Protein AF-A0A4Q5R228-F1 (afdb_monomer_lite)

pLDDT: mean 90.61, std 8.24, range [56.72, 97.62]

Secondary structure (DSSP, 8-state):
---S--HHHHHHHHHHHHHHHHHHHHH-----SSPP--------GGG--TTHHHHHHHHHHHHHHHH-SSHHHHHHHTT-TTGGGS--SHHHHHHHHHHHHHS-HHHHTTSTTHHHHHHHT-

Foldseek 3Di:
DPPDDDPVVVVVVVVVVVVVVVVVCVVPVDDDPDDDDDDDDDDDPVVDDPCVVVVVVVVVVVCCCVQPVALLSVCVVVVPQLSVVQDDDPVSSVVVLVVLVPDDLVVLVVDSSSVSRVVGVD

Structure (mmCIF, N/CA/C/O backbone):
data_AF-A0A4Q5R228-F1
#
_entry.id   AF-A0A4Q5R228-F1
#
loop_
_atom_site.group_PDB
_atom_site.id
_atom_site.type_symbol
_atom_site.label_atom_id
_atom_site.label_alt_id
_atom_site.label_comp_id
_atom_site.label_asym_id
_atom_site.label_entity_id
_atom_site.label_seq_id
_atom_site.pdbx_PDB_ins_code
_atom_site.Cartn_x
_atom_site.Cartn_y
_atom_site.Cartn_z
_atom_site.occupancy
_atom_site.B_iso_or_equiv
_atom_site.auth_seq_id
_atom_site.auth_comp_id
_atom_site.auth_asym_id
_atom_site.auth_atom_id
_atom_site.pdbx_PDB_model_num
ATOM 1 N N . MET A 1 1 ? -27.805 13.019 57.100 1.00 56.72 1 MET A N 1
ATOM 2 C CA . MET A 1 1 ? -27.848 12.115 55.931 1.00 56.72 1 MET A CA 1
ATOM 3 C C . MET A 1 1 ? -26.421 11.886 55.473 1.00 56.72 1 MET A C 1
ATOM 5 O O . MET A 1 1 ? -25.731 12.871 55.249 1.00 56.72 1 MET A O 1
ATOM 9 N N . ASN A 1 2 ? -25.968 10.633 55.394 1.00 66.38 2 ASN A N 1
ATOM 10 C CA . ASN A 1 2 ? -24.702 10.311 54.732 1.00 66.38 2 ASN A CA 1
ATOM 11 C C . ASN A 1 2 ? -24.971 10.281 53.224 1.00 66.38 2 ASN A C 1
ATOM 13 O O . ASN A 1 2 ? -25.821 9.518 52.778 1.00 66.38 2 ASN A O 1
ATOM 17 N N . LEU A 1 3 ? -24.310 11.162 52.473 1.00 81.31 3 LEU A N 1
ATOM 18 C CA . LEU A 1 3 ? -24.516 11.349 51.029 1.00 81.31 3 LEU A CA 1
ATOM 19 C C . LEU A 1 3 ? -23.456 10.622 50.184 1.00 81.31 3 LEU A C 1
ATOM 21 O O . LEU A 1 3 ? -23.362 10.841 48.981 1.00 81.31 3 LEU A O 1
ATOM 25 N N . SER A 1 4 ? -22.641 9.782 50.817 1.00 83.62 4 SER A N 1
ATOM 26 C CA . SER A 1 4 ? -21.518 9.079 50.207 1.00 83.62 4 SER A CA 1
ATOM 27 C C . SER A 1 4 ? -21.687 7.565 50.321 1.00 83.62 4 SER A C 1
ATOM 29 O O . SER A 1 4 ? -22.114 7.041 51.353 1.00 83.62 4 SER A O 1
ATOM 31 N N . LEU A 1 5 ? -21.338 6.869 49.238 1.00 85.75 5 LEU A N 1
ATOM 32 C CA . LEU A 1 5 ? -21.236 5.412 49.205 1.00 85.75 5 LEU A CA 1
ATOM 33 C C . LEU A 1 5 ? -20.061 4.950 50.071 1.00 85.75 5 LEU A C 1
ATOM 35 O O . LEU A 1 5 ? -19.047 5.647 50.171 1.00 85.75 5 LEU A O 1
ATOM 39 N N . GLN A 1 6 ? -20.191 3.775 50.690 1.00 91.56 6 GLN A N 1
ATOM 40 C CA . GLN A 1 6 ? -19.080 3.194 51.434 1.00 91.56 6 GLN A CA 1
ATOM 41 C C . GLN A 1 6 ? -17.997 2.699 50.462 1.00 91.56 6 GLN A C 1
ATOM 43 O O . GLN A 1 6 ? -18.328 2.207 49.380 1.00 91.56 6 GLN A O 1
ATOM 48 N N . PRO A 1 7 ? -16.707 2.765 50.840 1.00 89.25 7 PRO A N 1
ATOM 49 C CA . PRO A 1 7 ? -15.605 2.309 49.990 1.00 89.25 7 PRO A CA 1
ATOM 50 C C . PRO A 1 7 ? -15.757 0.862 49.494 1.00 89.25 7 PRO A C 1
ATOM 52 O O . PRO A 1 7 ? -15.391 0.536 48.362 1.00 89.25 7 PRO A O 1
ATOM 55 N N . THR A 1 8 ? -16.330 -0.008 50.326 1.00 90.81 8 THR A N 1
ATOM 56 C CA . THR A 1 8 ? -16.623 -1.409 49.994 1.00 90.81 8 THR A CA 1
ATOM 57 C C . THR A 1 8 ? -17.629 -1.533 48.857 1.00 90.81 8 THR A C 1
ATOM 59 O O . THR A 1 8 ? -17.402 -2.295 47.919 1.00 90.81 8 THR A O 1
ATOM 62 N N . ASP A 1 9 ? -18.692 -0.730 48.896 1.00 90.62 9 ASP A N 1
ATOM 63 C CA . ASP A 1 9 ? -19.748 -0.745 47.883 1.00 90.62 9 ASP A CA 1
ATOM 64 C C . ASP A 1 9 ? -19.215 -0.213 46.552 1.00 90.62 9 ASP A C 1
ATOM 66 O O . ASP A 1 9 ? -19.478 -0.787 45.496 1.00 90.62 9 ASP A O 1
ATOM 70 N N . THR A 1 10 ? -18.394 0.844 46.596 1.00 92.19 10 THR A N 1
ATOM 71 C CA . THR A 1 10 ? -17.739 1.374 45.393 1.00 92.19 10 THR A CA 1
ATOM 72 C C . THR A 1 10 ? -16.751 0.388 44.783 1.00 92.19 10 THR A C 1
ATOM 74 O O . THR A 1 10 ? -16.690 0.289 43.562 1.00 92.19 10 THR A O 1
ATOM 77 N N . THR A 1 11 ? -16.006 -0.362 45.599 1.00 93.75 11 THR A N 1
ATOM 78 C CA . THR A 1 11 ? -15.028 -1.342 45.095 1.00 93.75 11 THR A CA 1
ATOM 79 C C . THR A 1 11 ? -15.739 -2.476 44.362 1.00 93.75 11 THR A C 1
ATOM 81 O O . THR A 1 11 ? -15.423 -2.749 43.209 1.00 93.75 11 THR A O 1
ATOM 84 N N . ALA A 1 12 ? -16.776 -3.056 44.975 1.00 93.38 12 ALA A N 1
ATOM 85 C CA . ALA A 1 12 ? -17.557 -4.126 44.357 1.00 93.38 12 ALA A CA 1
ATOM 86 C C . ALA A 1 12 ? -18.216 -3.688 43.032 1.00 93.38 12 ALA A C 1
ATOM 88 O O . ALA A 1 12 ? -18.193 -4.427 42.046 1.00 93.38 12 ALA A O 1
ATOM 89 N N . LEU A 1 13 ? -18.761 -2.466 42.987 1.00 94.56 13 LEU A N 1
ATOM 90 C CA . LEU A 1 13 ? -19.327 -1.880 41.767 1.00 94.56 13 LEU A CA 1
ATOM 91 C C . LEU A 1 13 ? -18.275 -1.685 40.668 1.00 94.56 13 LEU A C 1
ATOM 93 O O . LEU A 1 13 ? -18.534 -2.004 39.507 1.00 94.56 13 LEU A O 1
ATOM 97 N N . LEU A 1 14 ? -17.097 -1.164 41.019 1.00 95.88 14 LEU A N 1
ATOM 98 C CA . LEU A 1 14 ? -16.016 -0.923 40.063 1.00 95.88 14 LEU A CA 1
ATOM 99 C C . LEU A 1 14 ? -15.421 -2.228 39.525 1.00 95.88 14 LEU A C 1
ATOM 101 O O . LEU A 1 14 ? -15.123 -2.290 38.334 1.00 95.88 14 LEU A O 1
ATOM 105 N N . ASP A 1 15 ? -15.318 -3.274 40.345 1.00 95.88 15 ASP A N 1
ATOM 106 C CA . ASP A 1 15 ? -14.859 -4.596 39.904 1.00 95.88 15 ASP A CA 1
ATOM 107 C C . ASP A 1 15 ? -15.823 -5.205 38.878 1.00 95.88 15 ASP A C 1
ATOM 109 O O . ASP A 1 15 ? -15.408 -5.672 37.811 1.00 95.88 15 ASP A O 1
ATOM 113 N N . GLN A 1 16 ? -17.131 -5.132 39.148 1.00 95.31 16 GLN A N 1
ATOM 114 C CA . GLN A 1 16 ? -18.154 -5.609 38.218 1.00 95.31 16 GLN A CA 1
ATOM 115 C C . GLN A 1 16 ? -18.153 -4.801 36.910 1.00 95.31 16 GLN A C 1
ATOM 117 O O . GLN A 1 16 ? -18.240 -5.376 35.820 1.00 95.31 16 GLN A O 1
ATOM 122 N N . LEU A 1 17 ? -18.006 -3.476 37.001 1.00 96.44 17 LEU A N 1
ATOM 123 C CA . LEU A 1 17 ? -17.863 -2.604 35.835 1.00 96.44 17 LEU A CA 1
ATOM 124 C C . LEU A 1 17 ? -16.582 -2.920 35.048 1.00 96.44 17 LEU A C 1
ATOM 126 O O . LEU A 1 17 ? -16.590 -2.900 33.817 1.00 96.44 17 LEU A O 1
ATOM 130 N N . GLY A 1 18 ? -15.494 -3.259 35.742 1.00 96.75 18 GLY A N 1
ATOM 131 C CA . GLY A 1 18 ? -14.214 -3.638 35.152 1.00 96.75 18 GLY A CA 1
ATOM 132 C C . GLY A 1 18 ? -14.335 -4.831 34.206 1.00 96.75 18 GLY A C 1
ATOM 133 O O . GLY A 1 18 ? -13.803 -4.785 33.096 1.00 96.75 18 GLY A O 1
ATOM 134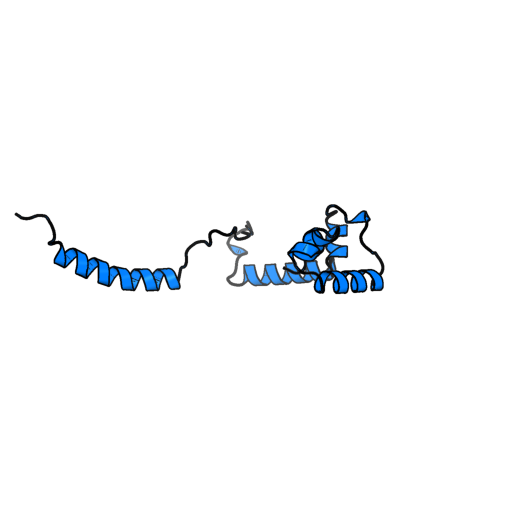 N N . VAL A 1 19 ? -15.106 -5.857 34.583 1.00 96.44 19 VAL A N 1
ATOM 135 C CA . VAL A 1 19 ? -15.373 -7.024 33.721 1.00 96.44 19 VAL A CA 1
ATOM 136 C C . VAL A 1 19 ? -16.042 -6.606 32.407 1.00 96.44 19 VAL A C 1
ATOM 138 O O . VAL A 1 19 ? -15.597 -7.008 31.327 1.00 96.44 19 VAL A O 1
ATOM 141 N N . ALA A 1 20 ? -17.079 -5.768 32.486 1.00 95.25 20 ALA A N 1
ATOM 142 C CA . ALA A 1 20 ? -17.786 -5.270 31.307 1.00 95.25 20 ALA A CA 1
ATOM 143 C C . ALA A 1 20 ? -16.886 -4.381 30.432 1.00 95.25 20 ALA A C 1
ATOM 145 O O . ALA A 1 20 ? -16.862 -4.538 29.211 1.00 95.25 20 ALA A O 1
ATOM 146 N N . ASN A 1 21 ? -16.086 -3.508 31.050 1.00 95.25 21 ASN A N 1
ATOM 147 C CA . ASN A 1 21 ? -15.154 -2.630 30.345 1.00 95.25 21 ASN A CA 1
ATOM 148 C C . ASN A 1 21 ? -14.075 -3.418 29.594 1.00 95.25 21 ASN A C 1
ATOM 150 O O . ASN A 1 21 ? -13.774 -3.095 28.447 1.00 95.25 21 ASN A O 1
ATOM 154 N N . VAL A 1 22 ? -13.526 -4.481 30.189 1.00 94.81 22 VAL A N 1
ATOM 155 C CA . VAL A 1 22 ? -12.540 -5.345 29.518 1.00 94.81 22 VAL A CA 1
ATOM 156 C C . VAL A 1 22 ? -13.164 -6.069 28.323 1.00 94.81 22 VAL A C 1
ATOM 158 O O . VAL A 1 22 ? -12.541 -6.157 27.264 1.00 94.81 22 VAL A O 1
ATOM 161 N N . ALA A 1 23 ? -14.395 -6.573 28.453 1.00 95.56 23 ALA A N 1
ATOM 162 C CA . ALA A 1 23 ? -15.104 -7.199 27.335 1.00 95.56 23 ALA A CA 1
ATOM 163 C C . ALA A 1 23 ? -15.388 -6.196 26.199 1.00 95.56 23 ALA A C 1
ATOM 165 O O . ALA A 1 23 ? -15.179 -6.508 25.022 1.00 95.56 23 ALA A O 1
ATOM 166 N N . PHE A 1 24 ? -15.792 -4.974 26.554 1.00 93.88 24 PHE A N 1
ATOM 167 C CA . PHE A 1 24 ? -15.996 -3.884 25.604 1.00 93.88 24 PHE A CA 1
ATOM 168 C C . PHE A 1 24 ? -14.698 -3.525 24.872 1.00 93.88 24 PHE A C 1
ATOM 170 O O . PHE A 1 24 ? -14.687 -3.514 23.646 1.00 93.88 24 PHE A O 1
ATOM 177 N N . GLN A 1 25 ? -13.589 -3.328 25.592 1.00 91.31 25 GLN A N 1
ATOM 178 C CA . GLN A 1 25 ? -12.284 -2.994 25.004 1.00 91.31 25 GLN A CA 1
ATOM 179 C C . GLN A 1 25 ? -11.739 -4.098 24.091 1.00 91.31 25 GLN A C 1
ATOM 181 O O . GLN A 1 25 ? -11.096 -3.805 23.091 1.00 91.31 25 GLN A O 1
ATOM 186 N N . LYS A 1 26 ? -12.013 -5.375 24.383 1.00 89.81 26 LYS A N 1
ATOM 187 C CA . LYS A 1 26 ? -11.648 -6.475 23.473 1.00 89.81 26 LYS A CA 1
ATOM 188 C C . LYS A 1 26 ? -12.418 -6.425 22.153 1.00 89.81 26 LYS A C 1
ATOM 190 O O . LYS A 1 26 ? -11.873 -6.809 21.124 1.00 89.81 26 LYS A O 1
ATOM 195 N N . THR A 1 27 ? -13.671 -5.977 22.193 1.00 91.25 27 THR A N 1
ATOM 196 C CA . THR A 1 27 ? -14.539 -5.875 21.009 1.00 91.25 27 THR A CA 1
ATOM 197 C C . THR A 1 27 ? -14.252 -4.598 20.219 1.00 91.25 27 THR A C 1
ATOM 199 O O . THR A 1 27 ? -14.228 -4.613 18.992 1.00 91.25 27 THR A O 1
ATOM 202 N N . TYR A 1 28 ? -13.986 -3.505 20.933 1.00 84.81 28 TYR A N 1
ATOM 203 C CA . TYR A 1 28 ? -13.703 -2.177 20.405 1.00 84.81 28 TYR A CA 1
ATOM 204 C C . TYR A 1 28 ? -12.366 -1.691 20.982 1.00 84.81 28 TYR A C 1
ATOM 206 O O . TYR A 1 28 ? -12.362 -0.904 21.931 1.00 84.81 28 TYR A O 1
ATOM 214 N N . PRO A 1 29 ? -11.220 -2.136 20.435 1.00 79.25 29 PRO A N 1
ATOM 215 C CA . PRO A 1 29 ? -9.889 -1.808 20.962 1.00 79.25 29 PRO A CA 1
ATOM 216 C C . PRO A 1 29 ? -9.508 -0.323 20.849 1.00 79.25 29 PRO A C 1
ATOM 218 O O . PRO A 1 29 ? -8.394 0.053 21.209 1.00 79.25 29 PRO A O 1
ATOM 221 N N . GLY A 1 30 ? -10.429 0.521 20.378 1.00 76.38 30 GLY A N 1
ATOM 222 C CA . GLY A 1 30 ? -10.176 1.909 20.036 1.00 76.38 30 GLY A CA 1
ATOM 223 C C . GLY A 1 30 ? -9.303 2.033 18.794 1.00 76.38 30 GLY A C 1
ATOM 224 O O . GLY A 1 30 ? -8.961 1.047 18.132 1.00 76.38 30 GLY A O 1
ATOM 225 N N . ASP A 1 31 ? -8.943 3.273 18.484 1.00 69.44 31 ASP A N 1
ATOM 226 C CA . ASP A 1 31 ? -7.986 3.545 17.426 1.00 69.44 31 ASP A CA 1
ATOM 227 C C . ASP A 1 31 ? -6.613 3.042 17.855 1.00 69.44 31 ASP A C 1
ATOM 229 O O . ASP A 1 31 ? -6.107 3.343 18.941 1.00 69.44 31 ASP A O 1
ATOM 233 N N . ARG A 1 32 ? -5.992 2.256 16.982 1.00 67.81 32 ARG A N 1
ATOM 234 C CA . ARG A 1 32 ? -4.601 1.872 17.175 1.00 67.81 32 ARG A CA 1
ATOM 235 C C . ARG A 1 32 ? -3.741 3.148 17.148 1.00 67.81 32 ARG A C 1
ATOM 237 O O . ARG A 1 32 ? -4.023 4.057 16.371 1.00 67.81 32 ARG A O 1
ATOM 244 N N . PRO A 1 33 ? -2.672 3.231 17.959 1.00 67.12 33 PRO A N 1
ATOM 245 C CA . PRO A 1 33 ? -1.770 4.382 17.935 1.00 67.12 33 PRO A CA 1
ATOM 246 C C . PRO A 1 33 ? -0.955 4.468 16.632 1.00 67.12 33 PRO A C 1
ATOM 248 O O . PRO A 1 33 ? -0.306 5.484 16.382 1.00 67.12 33 PRO A O 1
ATOM 251 N N . ASP A 1 34 ? -0.965 3.414 15.803 1.00 71.81 34 ASP A N 1
ATOM 252 C CA . ASP A 1 34 ? -0.446 3.480 14.442 1.00 71.81 34 ASP A CA 1
ATOM 253 C C . ASP A 1 34 ? -1.422 4.245 13.535 1.00 71.81 34 ASP A C 1
ATOM 255 O O . ASP A 1 34 ? -2.641 4.167 13.662 1.00 71.81 34 ASP A O 1
ATOM 259 N N . ARG A 1 35 ? -0.888 5.052 12.611 1.00 65.06 35 ARG A N 1
ATOM 260 C CA . ARG A 1 35 ? -1.747 5.764 11.662 1.00 65.06 35 ARG A CA 1
ATOM 261 C C . ARG A 1 35 ? -2.475 4.747 10.792 1.00 65.06 35 ARG A C 1
ATOM 263 O O . ARG A 1 35 ? -1.834 4.055 10.001 1.00 65.06 35 ARG A O 1
ATOM 270 N N . GLN A 1 36 ? -3.800 4.717 10.884 1.00 63.59 36 GLN A N 1
ATOM 271 C CA . GLN A 1 36 ? -4.609 4.007 9.907 1.00 63.59 36 GLN A CA 1
ATOM 272 C C . GLN A 1 36 ? -4.745 4.863 8.643 1.00 63.59 36 GLN A C 1
ATOM 274 O O . GLN A 1 36 ? -5.071 6.051 8.741 1.00 63.59 36 GLN A O 1
ATOM 279 N N . PRO A 1 37 ? -4.481 4.306 7.450 1.00 70.50 37 PRO A N 1
ATOM 280 C CA . PRO A 1 37 ? -4.787 4.993 6.208 1.00 70.50 37 PRO A CA 1
ATOM 281 C C . PRO A 1 37 ? -6.308 5.144 6.094 1.00 70.50 37 PRO A C 1
ATOM 283 O O . PRO A 1 37 ? -7.029 4.174 5.873 1.00 70.50 37 PRO A O 1
ATOM 286 N N . VAL A 1 38 ? -6.802 6.370 6.267 1.00 77.50 38 VAL A N 1
ATOM 287 C CA . VAL A 1 38 ? -8.212 6.701 6.042 1.00 77.50 38 VAL A CA 1
ATOM 288 C C . VAL A 1 38 ? -8.363 7.173 4.602 1.00 77.50 38 VAL A C 1
ATOM 290 O O . VAL A 1 38 ? -7.786 8.185 4.208 1.00 77.50 38 VAL A O 1
ATOM 293 N N . HIS A 1 39 ? -9.150 6.438 3.819 1.00 77.75 39 HIS A N 1
ATOM 294 C CA . HIS A 1 39 ? -9.571 6.859 2.487 1.00 77.75 39 HIS A CA 1
ATOM 295 C C . HIS A 1 39 ? -10.954 7.493 2.598 1.00 77.75 39 HIS A C 1
ATOM 297 O O . HIS A 1 39 ? -11.925 6.817 2.938 1.00 77.75 39 HIS A O 1
ATOM 303 N N . THR A 1 40 ? -11.053 8.786 2.304 1.00 86.50 40 THR A N 1
ATOM 304 C CA . THR A 1 40 ? -12.334 9.496 2.329 1.00 86.50 40 THR A CA 1
ATOM 305 C C . THR A 1 40 ? -12.917 9.574 0.925 1.00 86.50 40 THR A C 1
ATOM 307 O O . THR A 1 40 ? -12.250 10.021 -0.006 1.00 86.50 40 THR A O 1
ATOM 310 N N . VAL A 1 41 ? -14.177 9.164 0.777 1.00 83.56 41 VAL A N 1
ATOM 311 C CA . VAL A 1 41 ? -14.931 9.24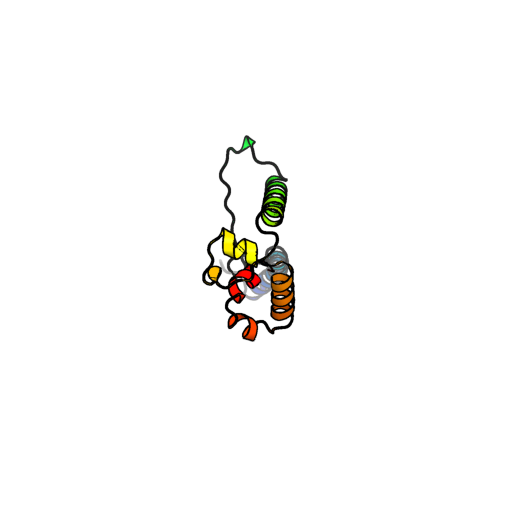5 -0.480 1.00 83.56 41 VAL A CA 1
ATOM 312 C C . VAL A 1 41 ? -16.136 10.151 -0.265 1.00 83.56 41 VAL A C 1
ATOM 314 O O . VAL A 1 41 ? -16.927 9.931 0.649 1.00 83.56 41 VAL A O 1
ATOM 317 N N . TYR A 1 42 ? -16.289 11.157 -1.123 1.00 87.94 42 TYR A N 1
ATOM 318 C CA . TYR A 1 42 ? -17.429 12.072 -1.112 1.00 87.94 42 TYR A CA 1
ATOM 319 C C . TYR A 1 42 ? -18.328 11.803 -2.322 1.00 87.94 42 TYR A C 1
ATOM 321 O O . TYR A 1 42 ? -17.843 11.665 -3.443 1.00 87.94 42 TYR A O 1
ATOM 329 N N . GLY A 1 43 ? -19.641 11.727 -2.102 1.00 87.88 43 GLY A N 1
ATOM 330 C CA . GLY A 1 43 ? -20.628 11.454 -3.146 1.00 87.88 43 GLY A CA 1
ATOM 331 C C . GLY A 1 43 ? -22.061 11.615 -2.639 1.00 87.88 43 GLY A C 1
ATOM 332 O O . GLY A 1 43 ? -22.291 11.769 -1.440 1.00 87.88 43 GLY A O 1
ATOM 333 N N . GLY A 1 44 ? -23.035 11.595 -3.552 1.00 93.06 44 GLY A N 1
ATOM 334 C CA . GLY A 1 44 ? -24.452 11.628 -3.183 1.00 93.06 44 GLY A CA 1
ATOM 335 C C . GLY A 1 44 ? -24.847 10.382 -2.387 1.00 93.06 44 GLY A C 1
ATOM 336 O O . GLY A 1 44 ? -24.471 9.271 -2.756 1.00 93.06 44 GLY A O 1
ATOM 337 N N . ALA A 1 45 ? -25.628 10.550 -1.315 1.00 88.06 45 ALA A N 1
ATOM 338 C CA . ALA A 1 45 ? -26.029 9.445 -0.437 1.00 88.06 45 ALA A CA 1
ATOM 339 C C . ALA A 1 45 ? -26.722 8.292 -1.193 1.00 88.06 45 ALA A C 1
ATOM 341 O O . ALA A 1 45 ? -26.556 7.128 -0.847 1.00 88.06 45 ALA A O 1
ATOM 342 N N . ASN A 1 46 ? -27.436 8.610 -2.276 1.00 93.06 46 ASN A N 1
ATOM 343 C CA . ASN A 1 46 ? -28.106 7.655 -3.160 1.00 93.06 46 ASN A CA 1
ATOM 344 C C . ASN A 1 46 ? -27.154 6.744 -3.962 1.00 93.06 46 ASN A C 1
ATOM 346 O O . ASN A 1 46 ? -27.616 5.778 -4.567 1.00 93.06 46 ASN A O 1
ATOM 350 N N . LEU A 1 47 ? -25.855 7.056 -4.014 1.00 89.12 47 LEU A N 1
ATOM 351 C CA . LEU A 1 47 ? -24.843 6.260 -4.715 1.00 89.12 47 LEU A CA 1
ATOM 352 C C . LEU A 1 47 ? -24.217 5.186 -3.817 1.00 89.12 47 LEU A C 1
ATOM 354 O O . LEU A 1 47 ? -23.643 4.225 -4.331 1.00 89.12 47 LEU A O 1
ATOM 358 N N . PHE A 1 48 ? -24.328 5.332 -2.494 1.00 89.94 48 PHE A N 1
ATOM 359 C CA . PHE A 1 48 ? -23.708 4.421 -1.544 1.00 89.94 48 PHE A CA 1
ATOM 360 C C . PHE A 1 48 ? -24.615 3.234 -1.211 1.00 89.94 48 PHE A C 1
ATOM 362 O O . PHE A 1 48 ? -25.805 3.361 -0.934 1.00 89.94 48 PHE A O 1
ATOM 369 N N . LYS A 1 49 ? -24.002 2.056 -1.222 1.00 93.06 49 LYS A N 1
ATOM 370 C CA . LYS A 1 49 ? -24.550 0.763 -0.807 1.00 93.06 49 LYS A CA 1
ATOM 371 C C . LYS A 1 49 ? -23.648 0.116 0.247 1.00 93.06 49 LYS A C 1
ATOM 373 O O . LYS A 1 49 ? -22.487 0.503 0.396 1.00 93.06 49 LYS A O 1
ATOM 378 N N . ALA A 1 50 ? -24.156 -0.907 0.934 1.00 94.12 50 ALA A N 1
ATOM 379 C CA . ALA A 1 50 ? -23.393 -1.652 1.941 1.00 94.12 50 ALA A CA 1
ATOM 380 C C . ALA A 1 50 ? -22.093 -2.280 1.388 1.00 94.12 50 ALA A C 1
ATOM 382 O O . ALA A 1 50 ? -21.150 -2.498 2.140 1.00 94.12 50 ALA A O 1
ATOM 383 N N . ASP A 1 51 ? -22.020 -2.526 0.076 1.00 94.12 51 ASP A N 1
ATOM 384 C CA . ASP A 1 51 ? -20.881 -3.127 -0.628 1.00 94.12 51 ASP A CA 1
ATOM 385 C C . ASP A 1 51 ? -19.942 -2.106 -1.306 1.00 94.12 51 ASP A C 1
ATOM 387 O O . ASP A 1 51 ? -18.986 -2.504 -1.975 1.00 94.12 51 ASP A O 1
ATOM 391 N N . THR A 1 52 ? -20.180 -0.795 -1.149 1.00 91.88 52 THR A N 1
ATOM 392 C CA . THR A 1 52 ? -19.434 0.259 -1.872 1.00 91.88 52 THR A CA 1
ATOM 393 C C . THR A 1 52 ? -17.927 0.127 -1.680 1.00 91.88 52 THR A C 1
ATOM 395 O O . THR A 1 52 ? -17.186 0.091 -2.662 1.00 91.88 52 THR A O 1
ATOM 398 N N . CYS A 1 53 ? -17.468 0.026 -0.429 1.00 90.69 53 CYS A N 1
ATOM 399 C CA . CYS A 1 53 ? -16.041 -0.029 -0.117 1.00 90.69 53 CYS A CA 1
ATOM 400 C C . CYS A 1 53 ? -15.369 -1.251 -0.757 1.00 90.69 53 CYS A C 1
ATOM 402 O O . CYS A 1 53 ? -14.303 -1.113 -1.353 1.00 90.69 53 CYS A O 1
ATOM 404 N N . GLY A 1 54 ? -16.018 -2.421 -0.703 1.00 92.69 54 GLY A N 1
ATOM 405 C CA . GLY A 1 54 ? -15.516 -3.643 -1.336 1.00 92.69 54 GLY A CA 1
ATOM 406 C C . GLY A 1 54 ? -15.385 -3.486 -2.851 1.00 92.69 54 GLY A C 1
ATOM 407 O O . GLY A 1 54 ? -14.307 -3.683 -3.407 1.00 92.69 54 GLY A O 1
ATOM 408 N N . ARG A 1 55 ? -16.444 -3.007 -3.516 1.00 93.88 55 ARG A N 1
ATOM 409 C CA . ARG A 1 55 ? -16.450 -2.798 -4.976 1.00 93.88 55 ARG A CA 1
ATOM 410 C C . ARG A 1 55 ? -15.421 -1.768 -5.449 1.00 93.88 55 ARG A C 1
ATOM 412 O O . ARG A 1 55 ? -14.812 -1.943 -6.511 1.00 93.88 55 ARG A O 1
ATOM 419 N N . MET A 1 56 ? -15.228 -0.688 -4.689 1.00 92.81 56 MET A N 1
ATOM 420 C CA . MET A 1 56 ? -14.190 0.306 -4.978 1.00 92.81 56 MET A CA 1
ATOM 421 C C . MET A 1 56 ? -12.792 -0.296 -4.813 1.00 92.81 56 MET A C 1
ATOM 423 O O . MET A 1 56 ? -11.957 -0.108 -5.696 1.00 92.81 56 MET A O 1
ATOM 427 N N . GLY A 1 57 ? -12.564 -1.071 -3.748 1.00 92.56 57 GLY A N 1
ATOM 428 C CA . GLY A 1 57 ? -11.304 -1.779 -3.511 1.00 92.56 57 GLY A CA 1
ATOM 429 C C . GLY A 1 57 ? -10.955 -2.757 -4.633 1.00 92.56 57 GLY A C 1
ATOM 430 O O . GLY A 1 57 ? -9.859 -2.698 -5.179 1.00 92.56 57 GLY A O 1
ATOM 431 N N . GLU A 1 58 ? -11.904 -3.590 -5.061 1.00 96.31 58 GLU A N 1
ATOM 432 C CA . GLU A 1 58 ? -11.705 -4.511 -6.190 1.00 96.31 58 GLU A CA 1
ATOM 433 C C . GLU A 1 58 ? -11.339 -3.783 -7.487 1.00 96.31 58 GLU A C 1
ATOM 435 O O . GLU A 1 58 ? -10.485 -4.232 -8.250 1.00 96.31 58 GLU A O 1
ATOM 440 N N . THR A 1 59 ? -11.989 -2.648 -7.754 1.00 95.75 59 THR A N 1
ATOM 441 C CA . THR A 1 59 ? -11.698 -1.840 -8.944 1.00 95.75 59 THR A CA 1
ATOM 442 C C . THR A 1 59 ? -10.314 -1.207 -8.855 1.00 95.75 59 THR A C 1
ATOM 444 O O . THR A 1 59 ? -9.575 -1.225 -9.838 1.00 95.75 59 THR A O 1
ATOM 447 N N . ALA A 1 60 ? -9.936 -0.699 -7.681 1.00 93.62 60 ALA A N 1
ATOM 448 C CA . ALA A 1 60 ? -8.603 -0.164 -7.437 1.00 93.62 60 ALA A CA 1
ATOM 449 C C . ALA A 1 60 ? -7.519 -1.237 -7.628 1.00 93.62 60 ALA A C 1
ATOM 451 O O . ALA A 1 60 ? -6.539 -0.979 -8.322 1.00 93.62 60 ALA A O 1
ATOM 452 N N . LEU A 1 61 ? -7.722 -2.449 -7.100 1.00 94.69 61 LEU A N 1
ATOM 453 C CA . LEU A 1 61 ? -6.791 -3.571 -7.263 1.00 94.69 61 LEU A CA 1
ATOM 454 C C . LEU A 1 61 ? -6.644 -3.991 -8.727 1.00 94.69 61 LEU A C 1
ATOM 456 O O . LEU A 1 61 ? -5.519 -4.153 -9.194 1.00 94.69 61 LEU A O 1
ATOM 460 N N . ARG A 1 62 ? -7.751 -4.099 -9.476 1.00 97.56 62 ARG A N 1
ATOM 461 C CA . ARG A 1 62 ? -7.696 -4.388 -10.920 1.00 97.56 62 ARG A CA 1
ATOM 462 C C . ARG A 1 62 ? -6.898 -3.332 -11.681 1.00 97.56 62 ARG A C 1
ATOM 464 O O . ARG A 1 62 ? -6.068 -3.685 -12.514 1.00 97.56 62 ARG A O 1
ATOM 471 N N . ASN A 1 63 ? -7.125 -2.051 -11.390 1.00 95.69 63 ASN A N 1
ATOM 472 C CA . ASN A 1 63 ? -6.375 -0.964 -12.019 1.00 95.69 63 ASN A CA 1
ATOM 473 C C . ASN A 1 63 ? -4.888 -1.020 -11.651 1.00 95.69 63 ASN A C 1
ATOM 475 O O . ASN A 1 63 ? -4.048 -0.903 -12.538 1.00 95.69 63 ASN A O 1
ATOM 479 N N . LEU A 1 64 ? -4.560 -1.252 -10.376 1.00 94.75 64 LEU A N 1
ATOM 480 C CA . LEU A 1 64 ? -3.177 -1.403 -9.926 1.00 94.75 64 LEU A CA 1
ATOM 481 C C . LEU A 1 64 ? -2.485 -2.550 -10.671 1.00 94.75 64 LEU A C 1
ATOM 483 O O . LEU A 1 64 ? -1.445 -2.334 -11.271 1.00 94.75 64 LEU A O 1
ATOM 487 N N . GLN A 1 65 ? -3.092 -3.736 -10.716 1.00 95.06 65 GLN A N 1
ATOM 488 C CA . GLN A 1 65 ? -2.536 -4.903 -11.414 1.00 95.06 65 GLN A CA 1
ATOM 489 C C . GLN A 1 65 ? -2.381 -4.676 -12.923 1.00 95.06 65 GLN A C 1
ATOM 491 O O . GLN A 1 65 ? -1.448 -5.193 -13.526 1.00 95.06 65 GLN A O 1
ATOM 496 N N . THR A 1 66 ? -3.284 -3.906 -13.534 1.00 96.25 66 THR A N 1
ATOM 497 C CA . THR A 1 66 ? -3.257 -3.633 -14.978 1.00 96.25 66 THR A CA 1
ATOM 498 C C . THR A 1 66 ? -2.170 -2.626 -15.349 1.00 96.25 66 THR A C 1
ATOM 500 O O . THR A 1 66 ? -1.466 -2.823 -16.335 1.00 96.25 66 THR A O 1
ATOM 503 N N . TYR A 1 67 ? -2.043 -1.539 -14.586 1.00 95.19 67 TYR A N 1
ATOM 504 C CA . TYR A 1 67 ? -1.191 -0.399 -14.950 1.00 95.19 67 TYR A CA 1
ATOM 505 C C . TYR A 1 67 ? 0.133 -0.338 -14.180 1.00 95.19 67 TYR A C 1
ATOM 507 O O . TYR A 1 67 ? 1.043 0.373 -14.588 1.00 95.19 67 TYR A O 1
ATOM 515 N N . ALA A 1 68 ? 0.250 -1.079 -13.082 1.00 96.06 68 ALA A N 1
ATOM 516 C CA . ALA A 1 68 ? 1.452 -1.207 -12.271 1.00 96.06 68 ALA A CA 1
ATOM 517 C C . ALA A 1 68 ? 1.566 -2.659 -11.756 1.00 96.06 68 ALA A C 1
ATOM 519 O O . ALA A 1 68 ? 1.388 -2.922 -10.565 1.00 96.06 68 ALA A O 1
ATOM 520 N N . PRO A 1 69 ? 1.831 -3.635 -12.644 1.00 95.62 69 PRO A N 1
ATOM 521 C CA . PRO A 1 69 ? 1.848 -5.063 -12.300 1.00 95.62 69 PRO A CA 1
ATOM 522 C C . PRO A 1 69 ? 3.003 -5.476 -11.374 1.00 95.62 69 PRO A C 1
ATOM 524 O O . PRO A 1 69 ? 3.042 -6.611 -10.909 1.00 95.62 69 PRO A O 1
ATOM 527 N N . ASN A 1 70 ? 3.959 -4.583 -11.121 1.00 96.19 70 ASN A N 1
ATOM 528 C CA . ASN A 1 70 ? 5.066 -4.793 -10.199 1.00 96.19 70 ASN A CA 1
ATOM 529 C C . ASN A 1 70 ? 5.529 -3.449 -9.603 1.00 96.19 70 ASN A C 1
ATOM 531 O O . ASN A 1 70 ? 5.117 -2.372 -10.046 1.00 96.19 70 ASN A O 1
ATOM 535 N N . PHE A 1 71 ? 6.409 -3.512 -8.603 1.00 96.69 71 PHE A N 1
ATOM 536 C CA . PHE A 1 71 ? 6.893 -2.325 -7.896 1.00 96.69 71 PHE A CA 1
ATOM 537 C C . PHE A 1 71 ? 7.730 -1.381 -8.770 1.00 96.69 71 PHE A C 1
ATOM 539 O O . PHE A 1 71 ? 7.782 -0.185 -8.486 1.00 96.69 71 PHE A O 1
ATOM 546 N N . VAL A 1 72 ? 8.375 -1.897 -9.821 1.00 97.25 72 VAL A N 1
ATOM 547 C CA . VAL A 1 72 ? 9.182 -1.095 -10.746 1.00 97.25 72 VAL A CA 1
ATOM 548 C C . VAL A 1 72 ? 8.284 -0.252 -11.643 1.00 97.25 72 VAL A C 1
ATOM 550 O O . VAL A 1 72 ? 8.483 0.958 -11.737 1.00 97.25 72 VAL A O 1
ATOM 553 N N . GLU A 1 73 ? 7.246 -0.849 -12.228 1.00 96.81 73 GLU A N 1
ATOM 554 C CA . GLU A 1 73 ? 6.246 -0.115 -13.008 1.00 96.81 73 GLU A CA 1
ATOM 555 C C . GLU A 1 73 ? 5.487 0.888 -12.138 1.00 96.81 73 GLU A C 1
ATOM 557 O O . GLU A 1 73 ? 5.314 2.037 -12.543 1.00 96.81 73 GLU A O 1
ATOM 562 N N . LEU A 1 74 ? 5.131 0.516 -10.899 1.00 96.31 74 LEU A N 1
ATOM 563 C CA . LEU A 1 74 ? 4.547 1.466 -9.946 1.00 96.31 74 LEU A CA 1
ATOM 564 C C . LEU A 1 74 ? 5.465 2.679 -9.733 1.00 96.31 74 LEU A C 1
ATOM 566 O O . LEU A 1 74 ? 5.006 3.819 -9.787 1.00 96.31 74 LEU A O 1
ATOM 570 N N . ALA A 1 75 ? 6.757 2.438 -9.494 1.00 96.50 75 ALA A N 1
ATOM 571 C CA . ALA A 1 75 ? 7.728 3.500 -9.262 1.00 96.50 75 ALA A CA 1
ATOM 572 C C . ALA A 1 75 ? 7.891 4.420 -10.468 1.00 96.50 75 ALA A C 1
ATOM 574 O O . ALA A 1 75 ? 8.011 5.628 -10.293 1.00 96.50 75 ALA A O 1
ATOM 575 N N . ARG A 1 76 ? 7.876 3.858 -11.678 1.00 95.12 76 ARG A N 1
ATOM 576 C CA . ARG A 1 76 ? 8.000 4.618 -12.924 1.00 95.12 76 ARG A CA 1
ATOM 577 C C . ARG A 1 76 ? 6.764 5.469 -13.194 1.00 95.12 76 ARG A C 1
ATOM 579 O O . ARG A 1 76 ? 6.914 6.643 -13.504 1.00 95.12 76 ARG A O 1
ATOM 586 N N . VAL A 1 77 ? 5.563 4.905 -13.046 1.00 95.00 77 VAL A N 1
ATOM 587 C CA . VAL A 1 77 ? 4.295 5.618 -13.292 1.00 95.00 77 VAL A CA 1
ATOM 588 C C . VAL A 1 77 ? 4.078 6.757 -12.293 1.00 95.00 77 VAL A C 1
ATOM 590 O O . VAL A 1 77 ? 3.500 7.780 -12.648 1.00 95.00 77 VAL A O 1
ATOM 593 N N . LEU A 1 78 ? 4.534 6.587 -11.050 1.00 94.25 78 LEU A N 1
ATOM 594 C CA . LEU A 1 78 ? 4.423 7.602 -9.998 1.00 94.25 78 LEU A CA 1
ATOM 595 C C . LEU A 1 78 ? 5.668 8.491 -9.858 1.00 94.25 78 LEU A C 1
ATOM 597 O O . LEU A 1 78 ? 5.693 9.319 -8.950 1.00 94.25 78 LEU A O 1
ATOM 601 N N . GLU A 1 79 ? 6.689 8.296 -10.698 1.00 94.94 79 GLU A N 1
ATOM 602 C CA . GLU A 1 79 ? 7.978 9.003 -10.636 1.00 94.94 79 GLU A CA 1
ATOM 603 C C . GLU A 1 79 ? 8.583 9.013 -9.215 1.00 94.94 79 GLU A C 1
ATOM 605 O O . GLU A 1 79 ? 9.035 10.033 -8.690 1.00 94.94 79 GLU A O 1
ATOM 610 N N . LEU A 1 80 ? 8.564 7.855 -8.543 1.00 92.88 80 LEU A N 1
ATOM 611 C CA . LEU A 1 80 ? 9.146 7.719 -7.207 1.00 92.88 80 LEU A CA 1
ATOM 612 C C . LEU A 1 80 ? 10.660 7.944 -7.261 1.00 92.88 80 LEU A C 1
ATOM 614 O O . LEU A 1 80 ? 11.330 7.492 -8.185 1.00 92.88 80 LEU A O 1
ATOM 618 N N . ALA A 1 81 ? 11.224 8.578 -6.233 1.00 88.44 81 ALA A N 1
ATOM 619 C CA . ALA A 1 81 ? 12.660 8.848 -6.171 1.00 88.44 81 ALA A CA 1
AT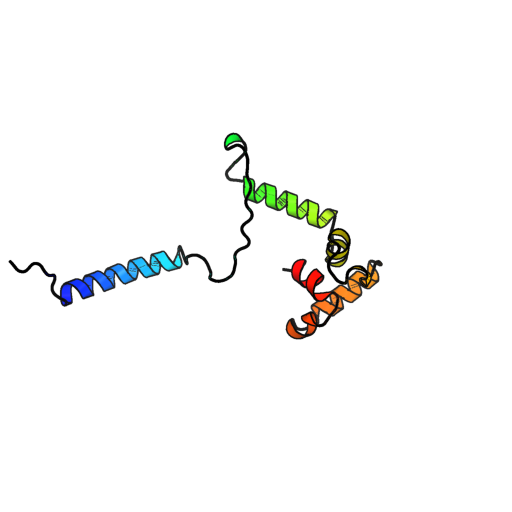OM 620 C C . ALA A 1 81 ? 13.502 7.586 -6.458 1.00 88.44 81 ALA A C 1
ATOM 622 O O . ALA A 1 81 ? 13.319 6.552 -5.813 1.00 88.44 81 ALA A O 1
ATOM 623 N N . GLY A 1 82 ? 14.421 7.687 -7.425 1.00 88.31 82 GLY A N 1
ATOM 624 C CA . GLY A 1 82 ? 15.277 6.582 -7.867 1.00 88.31 82 GLY A CA 1
ATOM 625 C C . GLY A 1 82 ? 14.692 5.710 -8.984 1.00 88.31 82 GLY A C 1
ATOM 626 O O . GLY A 1 82 ? 15.379 4.791 -9.433 1.00 88.31 82 GLY A O 1
ATOM 627 N N . HIS A 1 83 ? 13.476 5.990 -9.473 1.00 93.38 83 HIS A N 1
ATOM 628 C CA . HIS A 1 83 ? 12.844 5.199 -10.535 1.00 93.38 83 HIS A CA 1
ATOM 629 C C . HIS A 1 83 ? 13.647 5.162 -11.844 1.00 93.38 83 HIS A C 1
ATOM 631 O O . HIS A 1 83 ? 13.528 4.187 -12.586 1.00 93.38 83 HIS A O 1
ATOM 637 N N . GLU A 1 84 ? 14.482 6.171 -12.129 1.00 93.69 84 GLU A N 1
ATOM 638 C CA . GLU A 1 84 ? 15.273 6.220 -13.369 1.00 93.69 84 GLU A CA 1
ATOM 639 C C . GLU A 1 84 ? 16.323 5.103 -13.442 1.00 93.69 84 GLU A C 1
ATOM 641 O O . GLU A 1 84 ? 16.761 4.729 -14.528 1.00 93.69 84 GLU A O 1
ATOM 646 N N . HIS A 1 85 ? 16.715 4.564 -12.287 1.00 91.88 85 HIS A N 1
ATOM 647 C CA . HIS A 1 85 ? 17.754 3.545 -12.155 1.00 91.88 85 HIS A CA 1
ATOM 648 C C . HIS A 1 85 ? 17.180 2.125 -12.066 1.00 91.88 85 HIS A C 1
ATOM 650 O O . HIS A 1 85 ? 17.935 1.164 -11.920 1.00 91.88 85 HIS A O 1
ATOM 656 N N . LEU A 1 86 ? 15.851 1.979 -12.115 1.00 94.81 86 LEU A N 1
ATOM 657 C CA . LEU A 1 86 ? 15.202 0.677 -12.030 1.00 94.81 86 LEU A CA 1
ATOM 658 C C . LEU A 1 86 ? 15.258 -0.067 -13.374 1.00 94.81 86 LEU A C 1
ATOM 660 O O . LEU A 1 86 ? 15.194 0.560 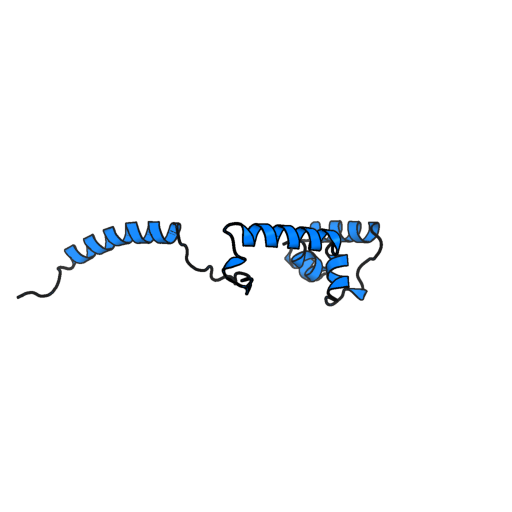-14.437 1.00 94.81 86 LEU A O 1
ATOM 664 N N . PRO A 1 87 ? 15.358 -1.408 -13.340 1.00 96.31 87 PRO A N 1
ATOM 665 C CA . PRO A 1 87 ? 15.413 -2.218 -14.549 1.00 96.31 87 PRO A CA 1
ATOM 666 C C . PRO A 1 87 ? 14.150 -2.067 -15.400 1.00 96.31 87 PRO A C 1
ATOM 668 O O . PRO A 1 87 ? 13.085 -1.701 -14.916 1.00 96.31 87 PRO A O 1
ATOM 671 N N . THR A 1 88 ? 14.266 -2.369 -16.691 1.00 94.50 88 THR A N 1
ATOM 672 C CA . THR A 1 88 ? 13.134 -2.294 -17.636 1.00 94.50 88 THR A CA 1
ATOM 673 C C . THR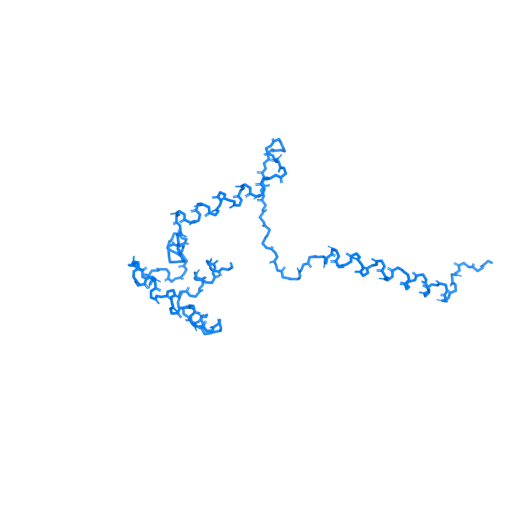 A 1 88 ? 12.802 -3.632 -18.275 1.00 94.50 88 THR A C 1
ATOM 675 O O . THR A 1 88 ? 11.708 -3.807 -18.805 1.00 94.50 88 THR A O 1
ATOM 678 N N . SER A 1 89 ? 13.735 -4.584 -18.233 1.00 96.94 89 SER A N 1
ATOM 679 C CA . SER A 1 89 ? 13.500 -5.924 -18.746 1.00 96.94 89 SER A CA 1
ATOM 680 C C . SER A 1 89 ? 12.795 -6.766 -17.683 1.00 96.94 89 SER A C 1
ATOM 682 O O . SER A 1 89 ? 13.106 -6.678 -16.496 1.00 96.94 89 SER A O 1
ATOM 684 N N . GLU A 1 90 ? 11.855 -7.608 -18.110 1.00 95.69 90 GLU A N 1
ATOM 685 C CA . GLU A 1 90 ? 11.107 -8.495 -17.211 1.00 95.69 90 GLU A CA 1
ATOM 686 C C . GLU A 1 90 ? 12.039 -9.399 -16.393 1.00 95.69 90 GLU A C 1
ATOM 688 O O . GLU A 1 90 ? 11.838 -9.585 -15.195 1.00 95.69 90 GLU A O 1
ATOM 693 N N . LYS A 1 91 ? 13.107 -9.892 -17.027 1.00 97.50 91 LYS A N 1
ATOM 694 C CA . LYS A 1 91 ? 14.127 -10.709 -16.373 1.00 97.50 91 LYS A CA 1
ATOM 695 C C . LYS A 1 91 ? 14.826 -9.948 -15.245 1.00 97.50 91 LYS A C 1
ATOM 697 O O . LYS A 1 91 ? 14.899 -10.458 -14.136 1.00 97.50 91 LYS A O 1
ATOM 702 N N . ASP A 1 92 ? 15.308 -8.736 -15.509 1.00 97.38 92 ASP A N 1
ATOM 703 C CA . ASP A 1 92 ? 16.057 -7.972 -14.505 1.00 97.38 92 ASP A CA 1
ATOM 704 C C . ASP A 1 92 ? 15.142 -7.492 -13.365 1.00 97.38 92 ASP A C 1
ATOM 706 O O . ASP A 1 92 ? 15.572 -7.401 -12.217 1.00 97.38 92 ASP A O 1
ATOM 710 N N . ILE A 1 93 ? 13.864 -7.215 -13.660 1.00 97.38 93 ILE A N 1
ATOM 711 C CA . ILE A 1 93 ? 12.846 -6.936 -12.635 1.00 97.38 93 ILE A CA 1
ATOM 712 C C . ILE A 1 93 ? 12.648 -8.169 -11.746 1.00 97.38 93 ILE A C 1
ATOM 714 O O . ILE A 1 93 ? 12.585 -8.032 -10.522 1.00 97.38 93 ILE A O 1
ATOM 718 N N . HIS A 1 94 ? 12.576 -9.365 -12.334 1.00 97.31 94 HIS A N 1
ATOM 719 C CA . HIS A 1 94 ? 12.463 -10.617 -11.587 1.00 97.31 94 HIS A CA 1
ATOM 720 C C . HIS A 1 94 ? 13.696 -10.858 -10.705 1.00 97.31 94 HIS A C 1
ATOM 722 O O . HIS A 1 94 ? 13.551 -11.064 -9.503 1.00 97.31 94 HIS A O 1
ATOM 728 N N . ASP A 1 95 ? 14.900 -10.721 -11.267 1.00 97.62 95 ASP A N 1
ATOM 729 C CA . ASP A 1 95 ? 16.167 -10.883 -10.543 1.00 97.62 95 ASP A CA 1
ATOM 730 C C . ASP A 1 95 ? 16.287 -9.879 -9.375 1.00 97.62 95 ASP A C 1
ATOM 732 O O . ASP A 1 95 ? 16.712 -10.240 -8.272 1.00 97.62 95 ASP A O 1
ATOM 736 N N . LEU A 1 96 ? 15.858 -8.626 -9.579 1.00 96.56 96 LEU A N 1
ATOM 737 C CA . LEU A 1 96 ? 15.809 -7.606 -8.528 1.00 96.56 96 LEU A CA 1
ATOM 738 C C . LEU A 1 96 ? 14.764 -7.934 -7.450 1.00 96.56 96 LEU A C 1
ATOM 740 O O . LEU A 1 96 ? 15.025 -7.718 -6.266 1.00 96.56 96 LEU A O 1
ATOM 744 N N . THR A 1 97 ? 13.597 -8.453 -7.838 1.00 96.75 97 THR A N 1
ATOM 745 C CA . THR A 1 97 ? 12.546 -8.875 -6.894 1.00 96.75 97 THR A CA 1
ATOM 746 C C . THR A 1 97 ? 13.076 -9.973 -5.976 1.00 96.75 97 THR A C 1
ATOM 748 O O . THR A 1 97 ? 13.076 -9.812 -4.756 1.00 96.75 97 THR A O 1
ATOM 751 N N . ASP A 1 98 ? 13.642 -11.022 -6.569 1.00 97.06 98 ASP A N 1
ATOM 752 C CA . ASP A 1 98 ? 14.273 -12.149 -5.881 1.00 97.06 98 ASP A CA 1
ATOM 753 C C . ASP A 1 98 ? 15.377 -11.710 -4.912 1.00 97.06 98 ASP A C 1
ATOM 755 O O . ASP A 1 98 ? 15.524 -12.245 -3.808 1.00 97.06 98 ASP A O 1
ATOM 759 N N . TYR A 1 99 ? 16.190 -10.742 -5.333 1.00 96.62 99 TYR A N 1
ATOM 760 C CA . TYR A 1 99 ? 17.232 -10.162 -4.499 1.00 96.62 99 TYR A CA 1
ATOM 761 C C . TYR A 1 99 ? 16.644 -9.437 -3.277 1.00 96.62 99 TYR A C 1
ATOM 763 O O . TYR A 1 99 ? 17.060 -9.703 -2.145 1.00 96.62 99 TYR A O 1
ATOM 771 N N . LEU A 1 100 ? 15.647 -8.569 -3.481 1.00 95.50 100 LEU A N 1
ATOM 772 C CA . LEU A 1 100 ? 15.009 -7.794 -2.411 1.00 95.50 100 LEU A CA 1
ATOM 773 C C . LEU A 1 100 ? 14.220 -8.677 -1.432 1.00 95.50 100 LEU A C 1
ATOM 775 O O . LEU A 1 100 ? 14.235 -8.403 -0.224 1.00 95.50 100 LEU A O 1
ATOM 779 N N . ASP A 1 101 ? 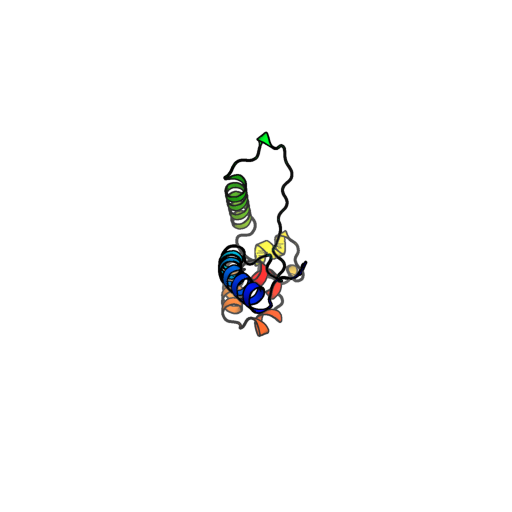13.588 -9.747 -1.917 1.00 95.56 101 ASP A N 1
ATOM 780 C CA . ASP A 1 101 ? 12.876 -10.743 -1.105 1.00 95.56 101 ASP A CA 1
ATOM 781 C C . ASP A 1 101 ? 13.805 -11.404 -0.077 1.00 95.56 101 ASP A C 1
ATOM 783 O O . ASP A 1 101 ? 13.427 -11.584 1.084 1.00 95.56 101 ASP A O 1
ATOM 787 N N . ARG A 1 102 ? 15.049 -11.706 -0.475 1.00 96.00 102 ARG A N 1
ATOM 788 C CA . ARG A 1 102 ? 16.056 -12.372 0.374 1.00 96.00 102 ARG A CA 1
ATOM 789 C C . ARG A 1 102 ? 16.697 -11.443 1.408 1.00 96.00 102 ARG A C 1
ATOM 791 O O . ARG A 1 102 ? 17.271 -11.929 2.384 1.00 96.00 102 ARG A O 1
ATOM 798 N N . LEU A 1 103 ? 16.624 -10.124 1.218 1.00 94.50 103 LEU A N 1
ATOM 799 C CA . LEU A 1 103 ? 17.227 -9.162 2.140 1.00 94.50 103 LEU A CA 1
ATOM 800 C C . LEU A 1 103 ? 16.389 -8.972 3.417 1.00 94.50 103 LEU A C 1
ATOM 802 O O . LEU A 1 103 ? 15.184 -8.715 3.338 1.00 94.50 103 LEU A O 1
ATOM 806 N N . PRO A 1 104 ? 17.016 -8.966 4.611 1.00 93.81 104 PRO A N 1
ATOM 807 C CA . PRO A 1 104 ? 16.360 -8.530 5.839 1.00 93.81 104 PRO A CA 1
ATOM 808 C C . PRO A 1 104 ? 15.874 -7.080 5.725 1.00 93.81 104 PRO A C 1
ATOM 810 O O . PRO A 1 104 ? 16.571 -6.228 5.175 1.00 93.81 104 PRO A O 1
ATOM 813 N N . ALA A 1 105 ? 14.728 -6.759 6.334 1.00 86.25 105 ALA A N 1
ATOM 814 C CA . ALA A 1 105 ? 14.091 -5.442 6.208 1.00 86.25 105 ALA A CA 1
ATOM 815 C C . ALA A 1 105 ? 15.017 -4.248 6.532 1.00 86.25 105 ALA A C 1
ATOM 817 O O . ALA A 1 105 ? 14.902 -3.194 5.911 1.00 86.25 105 ALA A O 1
ATOM 818 N N . GLY A 1 106 ? 15.943 -4.404 7.486 1.00 89.38 106 GLY A N 1
ATOM 819 C CA . GLY A 1 106 ? 16.916 -3.363 7.837 1.00 89.38 106 GLY A CA 1
ATOM 820 C C . GLY A 1 106 ? 17.969 -3.105 6.755 1.00 89.38 106 GLY A C 1
ATOM 821 O O . GLY A 1 106 ? 18.333 -1.954 6.533 1.00 89.38 106 GLY A O 1
ATOM 822 N N . GLN A 1 107 ? 18.420 -4.154 6.061 1.00 91.94 107 GLN A N 1
ATOM 823 C CA . GLN A 1 107 ? 19.370 -4.044 4.947 1.00 91.94 107 GLN A CA 1
ATOM 824 C C . GLN A 1 107 ? 18.661 -3.571 3.680 1.00 91.94 107 GLN A C 1
ATOM 826 O O . GLN A 1 107 ? 19.157 -2.680 3.002 1.00 91.94 107 GLN A O 1
ATOM 831 N N . ARG A 1 108 ? 17.440 -4.070 3.432 1.00 92.62 108 ARG A N 1
ATOM 832 C CA . ARG A 1 108 ? 16.622 -3.679 2.280 1.00 92.62 108 ARG A CA 1
ATOM 833 C C . ARG A 1 108 ? 16.453 -2.166 2.172 1.00 92.62 108 ARG A C 1
ATOM 835 O O . ARG A 1 108 ? 16.494 -1.658 1.070 1.00 92.62 108 ARG A O 1
ATOM 842 N N . ARG A 1 109 ? 16.322 -1.432 3.287 1.00 90.50 109 ARG A N 1
ATOM 843 C CA . ARG A 1 109 ? 16.186 0.044 3.295 1.00 90.50 109 ARG A CA 1
ATOM 844 C C . ARG A 1 109 ? 17.377 0.813 2.708 1.00 90.50 109 ARG A C 1
ATOM 846 O O . ARG A 1 109 ? 17.247 2.012 2.486 1.00 90.50 109 ARG A O 1
ATOM 853 N N . GLN A 1 110 ? 18.524 0.164 2.523 1.00 91.19 110 GLN A N 1
ATOM 854 C CA . GLN A 1 110 ? 19.711 0.774 1.919 1.00 91.19 110 GLN A CA 1
ATOM 855 C C . GLN A 1 110 ? 19.692 0.668 0.387 1.00 91.19 110 GLN A C 1
ATOM 857 O O . GLN A 1 110 ? 20.394 1.423 -0.279 1.00 91.19 110 GLN A O 1
ATOM 862 N N . GLU A 1 111 ? 18.867 -0.224 -0.169 1.00 91.38 111 GLU A N 1
ATOM 863 C CA . GLU A 1 111 ? 18.752 -0.432 -1.610 1.00 91.38 111 GLU A CA 1
ATOM 864 C C . GLU A 1 111 ? 17.995 0.716 -2.281 1.00 91.38 111 GLU A C 1
ATOM 866 O O . GLU A 1 111 ? 16.939 1.094 -1.788 1.00 91.38 111 GLU A O 1
ATOM 871 N N . PRO A 1 112 ? 18.412 1.232 -3.448 1.00 88.88 112 PRO A N 1
ATOM 872 C CA . PRO A 1 112 ? 17.686 2.308 -4.135 1.00 88.88 112 PRO A CA 1
ATOM 873 C C . PRO A 1 112 ? 16.205 1.985 -4.403 1.00 88.88 112 PRO A C 1
ATOM 875 O O . PRO A 1 112 ? 15.338 2.848 -4.294 1.00 88.88 112 PRO A O 1
ATOM 878 N N . ALA A 1 113 ? 15.901 0.715 -4.684 1.00 93.06 113 ALA A N 1
ATOM 879 C CA . ALA A 1 113 ? 14.556 0.222 -4.973 1.00 93.06 113 ALA A CA 1
ATOM 880 C C . ALA A 1 113 ? 13.666 0.017 -3.730 1.00 93.06 113 ALA A C 1
ATOM 882 O O . ALA A 1 113 ? 12.490 -0.339 -3.864 1.00 93.06 113 ALA A O 1
ATOM 883 N N . TRP A 1 114 ? 14.200 0.209 -2.517 1.00 92.69 114 TRP A N 1
ATOM 884 C CA . TRP A 1 114 ? 13.556 -0.236 -1.279 1.00 92.69 114 TRP A CA 1
ATOM 885 C C . TRP A 1 114 ? 12.162 0.345 -1.075 1.00 92.69 114 TRP A C 1
ATOM 887 O O . TRP A 1 114 ? 11.262 -0.365 -0.621 1.00 92.69 114 TRP A O 1
ATOM 897 N N . LEU A 1 115 ? 11.989 1.634 -1.385 1.00 92.00 115 LEU A N 1
ATOM 898 C CA . LEU A 1 115 ? 10.753 2.355 -1.120 1.00 92.00 115 LEU A CA 1
ATOM 899 C C . LEU A 1 115 ? 9.639 1.813 -2.010 1.00 92.00 115 LEU A C 1
ATOM 901 O O . LEU A 1 115 ? 8.595 1.415 -1.503 1.00 92.00 115 LEU A O 1
ATOM 905 N N . ALA A 1 116 ? 9.897 1.737 -3.315 1.00 94.62 116 ALA A N 1
ATOM 906 C CA . ALA A 1 116 ? 8.962 1.202 -4.294 1.00 94.62 116 ALA A CA 1
ATOM 907 C C . ALA A 1 116 ? 8.559 -0.237 -3.955 1.00 94.62 116 ALA A C 1
ATOM 909 O O . ALA A 1 116 ? 7.372 -0.540 -3.841 1.00 94.62 116 ALA A O 1
ATOM 910 N N . TYR A 1 117 ? 9.548 -1.098 -3.703 1.00 95.31 117 TYR A N 1
ATOM 911 C CA . TYR A 1 117 ? 9.317 -2.492 -3.338 1.00 95.31 117 TYR A CA 1
ATOM 912 C C . TYR A 1 117 ? 8.492 -2.622 -2.048 1.00 95.31 117 TYR A C 1
ATOM 914 O O . TYR A 1 117 ? 7.540 -3.396 -1.991 1.00 95.31 117 TYR A O 1
ATOM 922 N N . THR A 1 118 ? 8.822 -1.849 -1.008 1.00 91.88 118 THR A N 1
ATOM 923 C CA . THR A 1 118 ? 8.134 -1.932 0.294 1.00 91.88 118 THR A CA 1
ATOM 924 C C . THR A 1 118 ? 6.708 -1.392 0.220 1.00 91.88 118 THR A C 1
ATOM 926 O O . THR A 1 118 ? 5.831 -1.889 0.921 1.00 91.88 118 THR A O 1
ATOM 929 N N . VAL A 1 119 ? 6.468 -0.363 -0.595 1.00 90.25 119 VAL A N 1
ATOM 930 C CA . VAL A 1 119 ? 5.126 0.197 -0.805 1.00 90.25 119 VAL A CA 1
ATOM 931 C C . VAL A 1 119 ? 4.245 -0.778 -1.584 1.00 90.25 119 VAL A C 1
ATOM 933 O O . VAL A 1 119 ? 3.070 -0.905 -1.254 1.00 90.25 119 VAL A O 1
ATOM 936 N N . TYR A 1 120 ? 4.805 -1.469 -2.579 1.00 94.44 120 TYR A N 1
ATOM 937 C CA . TYR A 1 120 ? 4.058 -2.403 -3.420 1.00 94.44 120 TYR A CA 1
ATOM 938 C C . TYR A 1 120 ? 3.691 -3.706 -2.696 1.00 94.44 120 TYR A C 1
ATOM 940 O O . TYR A 1 120 ? 2.567 -4.178 -2.811 1.00 94.44 120 TYR A O 1
ATOM 948 N N . ASN A 1 121 ? 4.632 -4.274 -1.936 1.00 90.31 121 ASN A N 1
ATOM 949 C CA . ASN A 1 121 ? 4.509 -5.607 -1.330 1.00 90.31 121 ASN A CA 1
ATOM 950 C C . ASN A 1 121 ? 4.017 -5.576 0.129 1.00 90.31 121 ASN A C 1
ATOM 952 O O . ASN A 1 121 ? 4.423 -6.411 0.940 1.00 90.31 121 ASN A O 1
ATOM 956 N N . LYS A 1 122 ? 3.229 -4.562 0.490 1.00 76.31 122 LYS A N 1
ATOM 957 C CA . LYS A 1 122 ? 2.803 -4.314 1.870 1.00 76.31 122 LYS A CA 1
ATOM 958 C C . LYS A 1 122 ? 1.622 -5.173 2.314 1.00 76.31 122 LYS A C 1
ATOM 960 O O . LYS A 1 122 ? 0.745 -5.456 1.472 1.00 76.31 122 LYS A O 1
#

Sequence (122 aa):
MNLSLQPTDTTALLDQLGVANVAFQKTYPGDRPDRQPVHTVYGGANLFKADTCGRMGETALRNLQTYAPNFVELARVLELAGHEHLPTSEKDIHDLTDYLDRLPAGQRRQEPAWLAYTVYNK

Radius of gyration: 25.49 Å; chains: 1; bounding box: 48×24×75 Å